Protein AF-A0A2P5N5Q7-F1 (afdb_monomer)

Secondary structure (DSSP, 8-state):
-EEEEE--SS-TTS-EEEEEE-TTS-EEEEEEEEGGG--B-TTSPBP-------GGGGT--HHHHHHTTTTTS---EE-

Nearest PDB structures (foldseek):
  8owu-assembly1_C  TM=3.050E-01  e=3.116E+00  Bacillus cereus BAG3X2-1
  8i9p-assembly1_LM  TM=2.781E-01  e=6.401E+00  Thermochaetoides thermophila DSM 1495

Sequence (79 aa):
MGLVVEQNKTDRLKPKILLILDSNQQPVQRRILDMAQNPRDSGGQLYRVKQIIRPQDHAIDLHQLYHEGAFTKAYPLVS

Radius of gyration: 12.38 Å; Cα contacts (8 Å, |Δi|>4): 113; chains: 1; bounding box: 28×24×31 Å

Structure (mmCIF, N/CA/C/O backbone):
data_AF-A0A2P5N5Q7-F1
#
_entry.id   AF-A0A2P5N5Q7-F1
#
loop_
_atom_site.group_PDB
_atom_site.id
_atom_site.type_symbol
_atom_site.label_atom_id
_atom_site.label_alt_id
_atom_site.label_comp_id
_atom_site.label_asym_id
_atom_site.label_entity_id
_atom_site.label_seq_id
_atom_site.pdbx_PDB_ins_code
_atom_site.Cartn_x
_atom_site.Cartn_y
_atom_site.Cartn_z
_atom_site.occupancy
_atom_site.B_iso_or_equiv
_atom_site.auth_seq_id
_atom_site.auth_comp_id
_atom_site.auth_asym_id
_atom_site.auth_atom_id
_atom_site.pdbx_PDB_model_num
ATOM 1 N N . MET A 1 1 ? -6.205 -0.932 -5.531 1.00 91.00 1 MET A N 1
ATOM 2 C CA . MET A 1 1 ? -5.360 -2.101 -5.175 1.00 91.00 1 MET A CA 1
ATOM 3 C C . MET A 1 1 ? -3.989 -1.637 -4.703 1.00 91.00 1 MET A C 1
ATOM 5 O O . MET A 1 1 ? -3.544 -0.565 -5.106 1.00 91.00 1 MET A O 1
ATOM 9 N N . GLY A 1 2 ? -3.321 -2.422 -3.858 1.00 93.50 2 GLY A N 1
ATOM 10 C CA . GLY A 1 2 ? -2.012 -2.068 -3.315 1.00 93.50 2 GLY A CA 1
ATOM 11 C C . GLY A 1 2 ? -1.129 -3.283 -3.052 1.00 93.50 2 GLY A C 1
ATOM 12 O O . GLY A 1 2 ? -1.623 -4.406 -2.974 1.00 93.50 2 GLY A O 1
ATOM 13 N N . LEU A 1 3 ? 0.169 -3.033 -2.920 1.00 93.38 3 LEU A N 1
ATOM 14 C CA . LEU A 1 3 ? 1.193 -4.029 -2.621 1.00 93.38 3 LEU A CA 1
ATOM 15 C C . LEU A 1 3 ? 1.593 -3.908 -1.158 1.00 93.38 3 LEU A C 1
ATOM 17 O O . LEU A 1 3 ? 1.858 -2.806 -0.680 1.00 93.38 3 LEU A O 1
ATOM 21 N N . VAL A 1 4 ? 1.671 -5.028 -0.449 1.00 92.75 4 VAL A N 1
ATOM 22 C CA . VAL A 1 4 ? 2.285 -5.046 0.881 1.00 92.75 4 VAL A CA 1
ATOM 23 C C . VAL A 1 4 ? 3.788 -4.846 0.704 1.00 92.75 4 VAL A C 1
ATOM 25 O O . VAL A 1 4 ? 4.430 -5.644 0.026 1.00 92.75 4 VAL A O 1
ATOM 28 N N . VAL A 1 5 ? 4.337 -3.779 1.287 1.00 91.44 5 VAL A N 1
ATOM 29 C CA . VAL A 1 5 ? 5.763 -3.422 1.142 1.00 91.44 5 VAL A CA 1
ATOM 30 C C . VAL A 1 5 ? 6.546 -3.535 2.444 1.00 91.44 5 VAL A C 1
ATOM 32 O O . VAL A 1 5 ? 7.755 -3.727 2.418 1.00 91.44 5 VAL A O 1
ATOM 35 N N . GLU A 1 6 ? 5.871 -3.454 3.591 1.00 90.75 6 GLU A N 1
ATOM 36 C CA . GLU A 1 6 ? 6.518 -3.559 4.897 1.00 90.75 6 GLU A CA 1
ATOM 37 C C . GLU A 1 6 ? 5.540 -4.134 5.926 1.00 90.75 6 GLU A C 1
ATOM 39 O O . GLU A 1 6 ? 4.357 -3.779 5.955 1.00 90.75 6 GLU A O 1
ATOM 44 N N . GLN A 1 7 ? 6.038 -4.994 6.813 1.00 91.25 7 GLN A N 1
ATOM 45 C CA . GLN A 1 7 ? 5.317 -5.343 8.033 1.00 91.25 7 GLN A CA 1
ATOM 46 C C . GLN A 1 7 ? 5.401 -4.169 9.010 1.00 91.25 7 GLN A C 1
ATOM 48 O O . GLN A 1 7 ? 6.488 -3.676 9.300 1.00 91.25 7 GLN A O 1
ATOM 53 N N . ASN A 1 8 ? 4.267 -3.746 9.564 1.00 88.81 8 ASN A N 1
ATOM 54 C CA . ASN A 1 8 ? 4.289 -2.732 10.606 1.00 88.81 8 ASN A CA 1
ATOM 55 C C . ASN A 1 8 ? 4.838 -3.339 11.911 1.00 88.81 8 ASN A C 1
ATOM 57 O O . ASN A 1 8 ? 4.428 -4.425 12.329 1.00 88.81 8 ASN A O 1
ATOM 61 N N . LYS A 1 9 ? 5.804 -2.649 12.531 1.00 87.56 9 LYS A N 1
ATOM 62 C CA . LYS A 1 9 ? 6.466 -3.094 13.769 1.00 87.56 9 LYS A CA 1
ATOM 63 C C . LYS A 1 9 ? 5.542 -3.027 14.985 1.00 87.56 9 LYS A C 1
ATOM 65 O O . LYS A 1 9 ? 5.722 -3.805 15.915 1.00 87.56 9 LYS A O 1
ATOM 70 N N . THR A 1 10 ? 4.581 -2.107 14.975 1.00 85.75 10 THR A N 1
ATOM 71 C CA . THR A 1 10 ? 3.665 -1.852 16.093 1.00 85.75 10 THR A CA 1
ATOM 72 C C . THR A 1 10 ? 2.454 -2.782 16.054 1.00 85.75 10 THR A C 1
ATOM 74 O O . THR A 1 10 ? 2.006 -3.239 17.100 1.00 85.75 10 THR A O 1
ATOM 77 N N . ASP A 1 11 ? 1.948 -3.105 14.860 1.00 90.50 11 ASP A N 1
ATOM 78 C CA . ASP A 1 11 ? 0.840 -4.046 14.669 1.00 90.50 11 ASP A CA 1
ATOM 79 C C . ASP A 1 11 ? 1.069 -4.893 13.410 1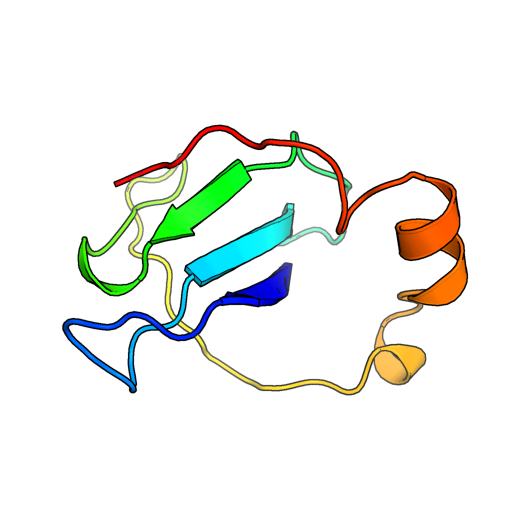.00 90.50 11 ASP A C 1
ATOM 81 O O . ASP A 1 11 ? 0.869 -4.451 12.277 1.00 90.50 11 ASP A O 1
ATOM 85 N N . ARG A 1 12 ? 1.474 -6.152 13.610 1.00 87.75 12 ARG A N 1
ATOM 86 C CA . ARG A 1 12 ? 1.838 -7.073 12.522 1.00 87.75 12 ARG A CA 1
ATOM 87 C C . ARG A 1 12 ? 0.677 -7.389 11.572 1.00 87.75 12 ARG A C 1
ATOM 89 O O . ARG A 1 12 ? 0.950 -7.834 10.457 1.00 87.75 12 ARG A O 1
ATOM 96 N N . LEU A 1 13 ? -0.575 -7.172 11.991 1.00 90.81 13 LEU A N 1
ATOM 97 C CA . LEU A 1 13 ? -1.779 -7.379 11.178 1.00 90.81 13 LEU A CA 1
ATOM 98 C C . LEU A 1 13 ? -2.159 -6.144 10.350 1.00 90.81 13 LEU A C 1
ATOM 100 O O . LEU A 1 13 ? -3.030 -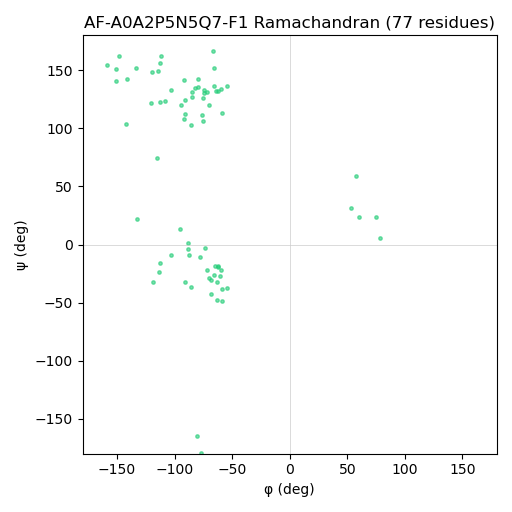6.232 9.483 1.00 90.81 13 LEU A O 1
ATOM 104 N N . LYS A 1 14 ? -1.500 -5.003 10.577 1.00 93.00 14 LYS A N 1
ATOM 105 C CA . LYS A 1 14 ? -1.739 -3.742 9.870 1.00 93.00 14 LYS A CA 1
ATOM 106 C C . LYS A 1 14 ? -0.504 -3.333 9.060 1.00 93.00 14 LYS A C 1
ATOM 108 O O . LYS A 1 14 ? 0.220 -2.430 9.467 1.00 93.00 14 LYS A O 1
ATOM 113 N N . PRO A 1 15 ? -0.230 -3.991 7.919 1.00 94.69 15 PRO A N 1
ATOM 114 C CA . PRO A 1 15 ? 0.973 -3.738 7.130 1.00 94.69 15 PRO A CA 1
ATOM 115 C C . PRO A 1 15 ? 0.991 -2.335 6.513 1.00 94.69 15 PRO A C 1
ATOM 117 O O . PRO A 1 15 ? -0.040 -1.673 6.404 1.00 94.69 15 PRO A O 1
ATOM 120 N N . LYS A 1 16 ? 2.154 -1.914 6.014 1.00 94.75 16 LYS A N 1
ATOM 121 C CA . LYS A 1 16 ? 2.244 -0.762 5.115 1.00 94.75 16 LYS A CA 1
ATOM 122 C C . LYS A 1 16 ? 1.990 -1.208 3.680 1.00 94.75 16 LYS A C 1
ATOM 124 O O . LYS A 1 16 ? 2.588 -2.180 3.206 1.00 94.75 16 LYS A O 1
ATOM 129 N N . ILE A 1 17 ? 1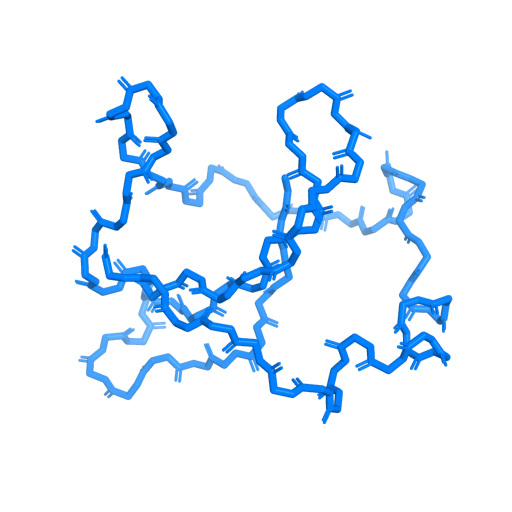.107 -0.490 2.992 1.00 94.88 17 ILE A N 1
ATOM 130 C CA . ILE A 1 17 ? 0.658 -0.837 1.643 1.00 94.88 17 ILE A CA 1
ATOM 131 C C . ILE A 1 17 ? 0.988 0.287 0.668 1.00 94.88 17 ILE A C 1
ATOM 133 O O . ILE A 1 17 ? 0.513 1.407 0.825 1.00 94.88 17 ILE A O 1
ATOM 137 N N . LEU A 1 18 ? 1.752 -0.022 -0.377 1.00 94.81 18 LEU A N 1
ATOM 138 C CA . LEU A 1 18 ? 1.943 0.863 -1.519 1.00 94.81 18 LEU A CA 1
ATOM 139 C C . LEU A 1 18 ? 0.697 0.815 -2.405 1.00 94.81 18 LEU A C 1
ATOM 141 O O . LEU A 1 18 ? 0.414 -0.205 -3.034 1.00 94.81 18 LEU A O 1
ATOM 145 N N . LEU A 1 19 ? -0.057 1.909 -2.462 1.00 94.25 19 LEU A N 1
ATOM 146 C CA . LEU A 1 19 ? -1.229 2.010 -3.327 1.00 94.25 19 LEU A CA 1
ATOM 147 C C . LEU A 1 19 ? -0.784 2.204 -4.786 1.00 94.25 19 LEU A C 1
ATOM 149 O O . LEU A 1 19 ? -0.009 3.117 -5.071 1.00 94.25 19 LEU 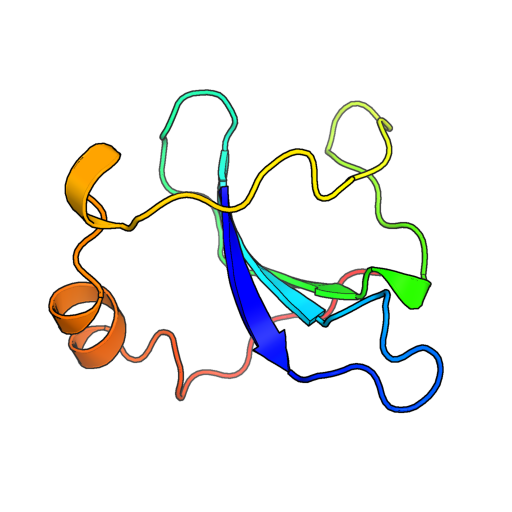A O 1
ATOM 153 N N . ILE A 1 20 ? -1.270 1.351 -5.694 1.00 92.81 20 ILE A N 1
ATOM 154 C CA . ILE A 1 20 ? -0.867 1.353 -7.115 1.00 92.81 20 ILE A CA 1
ATOM 155 C C . ILE A 1 20 ? -2.022 1.625 -8.078 1.00 92.81 20 ILE A C 1
ATOM 157 O O . ILE A 1 20 ? -1.811 2.273 -9.098 1.00 92.81 20 ILE A O 1
ATOM 161 N N . LEU A 1 21 ? -3.234 1.187 -7.731 1.00 90.94 21 LEU A N 1
ATOM 162 C CA . LEU A 1 21 ? -4.445 1.377 -8.530 1.00 90.94 21 LEU A CA 1
ATOM 163 C C . LEU A 1 21 ? -5.593 1.870 -7.642 1.00 90.94 21 LEU A C 1
ATOM 165 O O . LEU A 1 21 ? -5.644 1.518 -6.457 1.00 90.94 21 LEU A O 1
ATOM 169 N N . ASP A 1 22 ? -6.541 2.609 -8.204 1.00 89.81 22 ASP A N 1
ATOM 170 C CA . ASP A 1 22 ? -7.794 2.977 -7.539 1.00 89.81 22 ASP A CA 1
ATOM 171 C C . ASP A 1 22 ? -8.840 1.838 -7.593 1.00 89.81 22 ASP A C 1
ATOM 173 O O . ASP A 1 22 ? -8.512 0.669 -7.830 1.00 89.81 22 ASP A O 1
ATOM 177 N N . SER A 1 23 ? -10.104 2.160 -7.299 1.00 85.56 23 SER A N 1
ATOM 178 C CA . SER A 1 23 ? -11.242 1.238 -7.410 1.00 85.56 23 SER A CA 1
ATOM 179 C C . SER A 1 23 ? -11.642 0.916 -8.854 1.00 85.56 23 SER A C 1
ATOM 181 O O . SER A 1 23 ? -12.256 -0.119 -9.087 1.00 85.56 23 SER A O 1
ATOM 183 N N . ASN A 1 24 ? -11.285 1.774 -9.809 1.00 88.62 24 ASN A N 1
ATOM 184 C CA . ASN A 1 24 ? -11.582 1.655 -11.237 1.00 88.62 24 ASN A CA 1
ATOM 185 C C . ASN A 1 24 ? -10.424 1.014 -12.022 1.00 88.62 24 ASN A C 1
ATOM 187 O O . ASN A 1 24 ? -10.402 1.075 -13.251 1.00 88.62 24 ASN A O 1
ATOM 191 N N . GLN A 1 25 ? -9.458 0.413 -11.317 1.00 87.56 25 GLN A N 1
ATOM 192 C CA . GLN A 1 25 ? -8.240 -0.176 -11.883 1.00 87.56 25 GLN A CA 1
ATOM 193 C C . GLN A 1 25 ? -7.363 0.835 -12.637 1.00 87.56 25 GLN A C 1
ATOM 195 O O . GLN A 1 25 ? -6.558 0.450 -13.480 1.00 87.56 25 GLN A O 1
ATOM 200 N N . GLN A 1 26 ? -7.484 2.123 -12.311 1.00 90.38 26 GLN A N 1
ATOM 201 C CA . GLN A 1 26 ? -6.655 3.171 -12.892 1.00 90.38 26 GLN A CA 1
ATOM 202 C C . GLN A 1 26 ? -5.413 3.415 -12.029 1.00 90.38 26 GLN A C 1
ATOM 204 O O . GLN A 1 26 ? -5.516 3.391 -10.796 1.00 90.38 26 GLN A O 1
ATOM 209 N N . PRO A 1 27 ? -4.237 3.663 -12.637 1.00 89.81 27 PRO A N 1
ATOM 210 C CA . PRO A 1 27 ? -3.044 4.073 -11.908 1.00 89.81 27 PRO A CA 1
ATOM 211 C C . PRO A 1 27 ? -3.302 5.301 -11.041 1.00 89.81 27 PRO A C 1
ATOM 213 O O . PRO A 1 27 ? -3.905 6.278 -11.480 1.00 89.81 27 PRO A O 1
ATOM 216 N N . VAL A 1 28 ? -2.800 5.269 -9.809 1.00 91.25 28 VAL A N 1
ATOM 217 C CA . VAL A 1 28 ? -2.847 6.419 -8.897 1.00 91.25 28 VAL A CA 1
ATOM 218 C C . VAL A 1 28 ? -1.455 6.969 -8.646 1.00 91.25 28 VAL A C 1
ATOM 220 O O . VAL A 1 28 ? -0.448 6.278 -8.821 1.00 91.25 28 VAL A O 1
ATOM 223 N N . GLN A 1 29 ? -1.393 8.202 -8.143 1.00 90.88 29 GLN A N 1
ATOM 224 C CA . GLN A 1 29 ? -0.168 8.694 -7.530 1.00 90.88 29 GLN A CA 1
ATOM 225 C C . GLN A 1 29 ? 0.205 7.779 -6.357 1.00 90.88 29 GLN A C 1
ATOM 227 O O . GLN A 1 29 ? -0.510 7.688 -5.354 1.00 90.88 29 GLN A O 1
ATOM 232 N N . ARG A 1 30 ? 1.328 7.079 -6.520 1.00 93.00 30 ARG A N 1
ATOM 233 C CA . ARG A 1 30 ? 1.810 6.079 -5.570 1.00 93.00 30 ARG A CA 1
ATOM 234 C C . ARG A 1 30 ? 2.118 6.722 -4.219 1.00 93.00 30 ARG A C 1
ATOM 236 O O . ARG A 1 30 ? 2.800 7.743 -4.139 1.00 93.00 30 ARG A O 1
ATOM 243 N N . ARG A 1 31 ? 1.622 6.089 -3.161 1.00 94.00 31 ARG A N 1
ATOM 244 C CA . ARG A 1 31 ? 1.797 6.492 -1.761 1.00 94.00 31 ARG A CA 1
ATOM 245 C C . ARG A 1 31 ? 1.749 5.267 -0.863 1.00 94.00 31 ARG A C 1
ATOM 247 O O . ARG A 1 31 ? 1.076 4.290 -1.202 1.00 94.00 31 ARG A O 1
ATOM 254 N N . ILE A 1 32 ? 2.435 5.330 0.270 1.00 95.12 32 ILE A N 1
ATOM 255 C CA . ILE A 1 32 ? 2.379 4.275 1.278 1.00 95.12 32 ILE A CA 1
ATOM 256 C C . ILE A 1 32 ? 1.269 4.618 2.260 1.00 95.12 32 ILE A C 1
ATOM 258 O O . ILE A 1 32 ? 1.261 5.687 2.861 1.00 95.12 32 ILE A O 1
ATOM 262 N N . LEU A 1 33 ? 0.339 3.690 2.420 1.00 95.00 33 LEU A N 1
ATOM 263 C CA . LEU A 1 33 ? -0.693 3.733 3.435 1.00 95.00 33 LEU A CA 1
ATOM 264 C C . LEU A 1 33 ? -0.206 2.942 4.648 1.00 95.00 33 LEU A C 1
ATOM 266 O O . LEU A 1 33 ? 0.050 1.739 4.531 1.00 95.00 33 LEU A O 1
ATOM 270 N N . ASP A 1 34 ? -0.095 3.592 5.803 1.00 94.50 34 ASP A N 1
ATOM 271 C CA . ASP A 1 34 ? 0.140 2.882 7.058 1.00 94.50 34 ASP A CA 1
ATOM 272 C C . ASP A 1 34 ? -1.196 2.421 7.644 1.00 94.50 34 ASP A C 1
ATOM 274 O O . ASP A 1 34 ? -1.928 3.207 8.240 1.00 94.50 34 ASP A O 1
ATOM 278 N N . MET A 1 35 ? -1.528 1.134 7.502 1.00 94.44 35 MET A N 1
ATOM 279 C CA . MET A 1 35 ? -2.806 0.611 7.995 1.00 94.44 35 MET A CA 1
ATOM 280 C C . MET A 1 35 ? -2.982 0.786 9.512 1.00 94.44 35 MET A C 1
ATOM 282 O O . MET A 1 35 ? -4.123 0.807 9.977 1.00 94.44 35 MET A O 1
ATOM 286 N N . ALA A 1 36 ? -1.901 0.948 10.290 1.00 93.62 36 ALA A N 1
ATOM 287 C CA . ALA A 1 36 ? -1.981 1.187 11.732 1.00 93.62 36 ALA A CA 1
ATOM 288 C C . ALA A 1 36 ? -2.631 2.529 12.086 1.00 93.62 36 ALA A C 1
ATOM 290 O O . ALA A 1 36 ? -3.257 2.631 13.142 1.00 93.62 36 ALA A O 1
ATOM 291 N N . GLN A 1 37 ? -2.551 3.512 11.187 1.00 94.12 37 GLN A N 1
ATOM 292 C CA . GLN A 1 37 ? -3.088 4.860 11.383 1.00 94.12 37 GLN A CA 1
ATOM 293 C C . GLN A 1 37 ? -4.555 5.007 10.945 1.00 94.12 37 GLN A C 1
ATOM 295 O O . GLN A 1 37 ? -5.192 6.016 11.229 1.00 94.12 37 GLN A O 1
ATOM 300 N N . ASN A 1 38 ? -5.147 3.953 10.370 1.00 93.38 38 ASN A N 1
ATOM 301 C CA . ASN A 1 38 ? -6.503 3.955 9.810 1.00 93.38 38 ASN A CA 1
ATOM 302 C C . ASN A 1 38 ? -6.690 5.026 8.705 1.00 93.38 38 ASN A C 1
ATOM 304 O O . ASN A 1 38 ? -7.585 5.872 8.814 1.00 93.38 38 ASN A O 1
ATOM 308 N N . PRO A 1 39 ? -5.896 4.967 7.618 1.00 94.31 39 PRO A N 1
ATOM 309 C CA . PRO A 1 39 ? -5.931 5.966 6.561 1.00 94.31 39 PRO A CA 1
ATOM 310 C C . PRO A 1 39 ? -7.270 5.940 5.824 1.00 94.31 39 PRO A C 1
ATOM 312 O O . PRO A 1 39 ? -7.925 4.896 5.699 1.00 94.31 39 PRO A O 1
ATOM 315 N N . ARG A 1 40 ? -7.661 7.096 5.286 1.00 93.50 40 ARG A N 1
ATOM 316 C CA . ARG A 1 40 ? -8.917 7.294 4.546 1.00 93.50 40 ARG A CA 1
ATOM 317 C C . ARG A 1 40 ? -8.664 7.631 3.084 1.00 93.50 40 ARG A C 1
ATOM 319 O O . ARG A 1 40 ? -7.643 8.222 2.736 1.00 93.50 40 ARG A O 1
ATOM 326 N N . ASP A 1 41 ? -9.586 7.234 2.219 1.00 89.81 41 ASP A N 1
ATOM 327 C CA . ASP A 1 41 ? -9.598 7.656 0.823 1.00 89.81 41 ASP A CA 1
ATOM 328 C C . ASP A 1 41 ? -10.120 9.095 0.661 1.00 89.81 41 ASP A C 1
ATOM 330 O O . ASP A 1 41 ? -10.443 9.780 1.633 1.00 89.81 41 ASP A O 1
ATOM 334 N N . SER A 1 42 ? -10.190 9.568 -0.585 1.00 86.00 42 SER A N 1
ATOM 335 C CA . SER A 1 42 ? -10.685 10.912 -0.906 1.00 86.00 42 SER A CA 1
ATOM 336 C C . SER A 1 42 ? -12.164 11.122 -0.567 1.00 86.00 42 SER A C 1
ATOM 338 O O . SER A 1 42 ? -12.591 12.265 -0.454 1.00 86.00 42 SER A O 1
ATOM 340 N N . GLY A 1 43 ? -12.942 10.050 -0.399 1.00 88.88 43 GLY A N 1
ATOM 341 C CA . GLY A 1 43 ? -14.326 10.098 0.070 1.00 88.88 43 GLY A CA 1
ATOM 342 C C . GLY A 1 43 ? -14.451 10.039 1.595 1.00 88.88 43 GLY A C 1
ATOM 343 O O . GLY A 1 43 ? -15.564 10.015 2.115 1.00 88.88 43 GLY A O 1
ATOM 344 N N . GLY A 1 44 ? -13.335 9.988 2.330 1.00 91.88 44 GLY A N 1
ATOM 345 C CA . GLY A 1 44 ? -13.324 9.842 3.783 1.00 91.88 44 GLY A CA 1
ATOM 346 C C . GLY A 1 44 ? -13.577 8.410 4.264 1.00 91.88 44 GLY A C 1
ATOM 347 O O . GLY A 1 44 ? -13.671 8.182 5.476 1.00 91.88 44 GLY A O 1
ATOM 348 N N . GLN A 1 45 ? -13.659 7.428 3.365 1.00 92.94 45 GLN A N 1
ATOM 349 C CA . GLN A 1 45 ? -13.860 6.028 3.716 1.00 92.94 45 GLN A CA 1
ATOM 350 C C . GLN A 1 45 ? -12.532 5.406 4.159 1.00 92.94 45 GLN A C 1
ATOM 352 O O . GLN A 1 45 ? -11.492 5.599 3.537 1.00 92.94 45 GLN A O 1
ATOM 357 N N . LEU A 1 46 ? -12.559 4.632 5.245 1.00 93.75 46 LEU A N 1
ATOM 358 C CA . LEU A 1 46 ? -11.373 3.925 5.733 1.00 93.75 46 LEU A CA 1
ATOM 359 C C . LEU A 1 46 ? -10.886 2.882 4.724 1.00 93.75 46 LEU A C 1
ATOM 361 O O . LEU A 1 46 ? -11.663 2.019 4.296 1.00 93.75 46 LEU A O 1
ATOM 365 N N . TYR A 1 47 ? -9.584 2.889 4.444 1.00 93.31 47 TYR A N 1
ATOM 366 C CA . TYR A 1 47 ? -8.944 1.781 3.749 1.00 93.31 47 TYR A CA 1
ATOM 367 C C . TYR A 1 47 ? -8.986 0.522 4.618 1.00 93.31 47 TYR A C 1
ATOM 369 O O . TYR A 1 47 ? -8.729 0.550 5.822 1.00 93.31 47 TYR A O 1
ATOM 377 N N . ARG A 1 48 ? -9.317 -0.609 3.990 1.00 91.81 48 ARG A N 1
ATOM 378 C CA . ARG A 1 48 ? -9.309 -1.938 4.609 1.00 91.81 48 ARG A CA 1
ATOM 379 C C . ARG A 1 48 ? -8.786 -2.963 3.614 1.00 91.81 48 ARG A C 1
ATOM 381 O O . ARG A 1 48 ? -9.129 -2.910 2.432 1.00 91.81 48 ARG A O 1
ATOM 388 N N . VAL A 1 49 ? -8.017 -3.931 4.103 1.00 90.88 49 VAL A N 1
ATOM 389 C CA . VAL A 1 49 ? -7.652 -5.117 3.321 1.00 90.88 49 VAL A CA 1
ATOM 390 C C . VAL A 1 49 ? -8.878 -6.026 3.259 1.00 90.88 49 VAL A C 1
ATOM 392 O O . VAL A 1 49 ? -9.260 -6.622 4.260 1.00 90.88 49 VAL A O 1
ATOM 395 N N . LYS A 1 50 ? -9.540 -6.077 2.098 1.00 90.94 50 LYS A N 1
ATOM 396 C CA . LYS A 1 50 ? -10.738 -6.911 1.889 1.00 90.94 50 LYS A CA 1
ATOM 397 C C . LYS A 1 50 ? -10.410 -8.310 1.372 1.00 90.94 50 LYS A C 1
ATOM 399 O O . LYS A 1 50 ? -11.139 -9.248 1.657 1.00 90.94 50 LYS A O 1
ATOM 404 N N . GLN A 1 51 ? -9.346 -8.428 0.586 1.00 91.31 51 GLN A N 1
ATOM 405 C CA . GLN A 1 51 ? -8.943 -9.668 -0.066 1.00 91.31 51 GLN A CA 1
ATOM 406 C C . GLN A 1 51 ? -7.463 -9.619 -0.436 1.00 91.31 51 GLN A C 1
ATOM 408 O O . GLN A 1 51 ? -6.906 -8.538 -0.647 1.00 91.31 51 GLN A O 1
ATOM 413 N N . ILE A 1 52 ? -6.858 -10.799 -0.542 1.00 91.06 52 ILE A N 1
ATOM 414 C CA . ILE A 1 52 ? -5.533 -11.001 -1.123 1.00 91.06 52 ILE A CA 1
ATOM 415 C C . ILE A 1 52 ? -5.758 -11.690 -2.466 1.00 91.06 52 ILE A C 1
ATOM 417 O O . ILE A 1 52 ? -6.399 -12.737 -2.519 1.00 91.06 52 ILE A O 1
ATOM 421 N N . ILE A 1 53 ? -5.257 -11.083 -3.536 1.00 90.00 53 ILE A N 1
ATOM 422 C CA . ILE A 1 53 ? -5.422 -11.558 -4.914 1.00 90.00 53 ILE A CA 1
ATOM 423 C C . ILE A 1 53 ? -4.079 -12.006 -5.481 1.00 90.00 53 ILE A C 1
ATOM 425 O O . ILE A 1 53 ? -3.026 -11.539 -5.037 1.00 90.00 53 ILE A O 1
ATOM 429 N N . ARG A 1 54 ? -4.107 -12.887 -6.485 1.00 87.69 54 ARG A N 1
ATOM 430 C CA . ARG A 1 54 ? -2.910 -13.183 -7.272 1.00 87.69 54 ARG A CA 1
ATOM 431 C C . ARG A 1 54 ? -2.752 -12.099 -8.344 1.00 87.69 54 ARG A C 1
ATOM 433 O O . ARG A 1 54 ? -3.741 -11.768 -8.996 1.00 87.69 5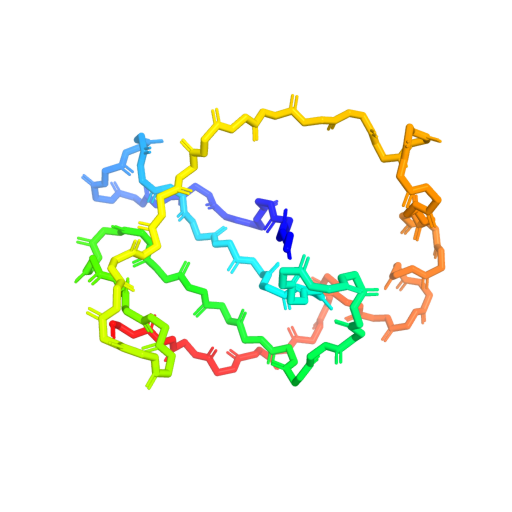4 ARG A O 1
ATOM 440 N N . PRO A 1 55 ? -1.545 -11.549 -8.562 1.00 86.06 55 PRO A N 1
ATOM 441 C CA . PRO A 1 55 ? -1.329 -10.488 -9.552 1.00 86.06 55 PRO A CA 1
ATOM 442 C C . PRO A 1 55 ? -1.814 -10.858 -10.962 1.00 86.06 55 PRO A C 1
ATOM 444 O O . PRO A 1 55 ? -2.406 -10.024 -11.649 1.00 86.06 55 PRO A O 1
ATOM 447 N N . GLN A 1 56 ? -1.632 -12.127 -11.351 1.00 82.56 56 GLN A N 1
ATOM 448 C CA . GLN A 1 56 ? -2.048 -12.653 -12.655 1.00 82.56 56 GLN A CA 1
ATOM 449 C C . GLN A 1 56 ? -3.558 -12.553 -12.925 1.00 82.56 56 GLN A C 1
ATOM 451 O O . GLN A 1 56 ? -3.950 -12.427 -14.080 1.00 82.56 56 GLN A O 1
ATOM 456 N N . ASP A 1 57 ? -4.396 -12.547 -11.884 1.00 86.25 57 ASP A N 1
ATOM 457 C CA . ASP A 1 57 ? -5.856 -12.507 -12.031 1.00 86.25 57 ASP A CA 1
ATOM 458 C C . ASP A 1 57 ? -6.357 -11.084 -12.356 1.00 86.25 57 ASP A C 1
ATOM 460 O O . ASP A 1 57 ? -7.519 -10.890 -12.703 1.00 86.25 57 ASP A O 1
ATOM 464 N N . HIS A 1 58 ? -5.479 -10.078 -12.249 1.00 82.44 58 HIS A N 1
ATOM 465 C CA . HIS A 1 58 ? -5.804 -8.656 -12.392 1.00 82.44 58 HIS A CA 1
ATOM 466 C C . HIS A 1 58 ? -4.836 -7.895 -13.312 1.00 82.44 58 HIS A C 1
ATOM 468 O O . HIS A 1 58 ? -4.725 -6.676 -13.206 1.00 82.44 58 HIS A O 1
ATOM 474 N N . ALA A 1 59 ? -4.127 -8.601 -14.202 1.00 83.81 59 ALA A N 1
ATOM 475 C CA . ALA A 1 59 ? -3.160 -8.014 -15.137 1.00 83.81 59 ALA A CA 1
ATOM 476 C C . ALA A 1 59 ? -2.090 -7.124 -14.460 1.00 83.81 59 ALA A C 1
ATOM 478 O O . ALA A 1 59 ? -1.607 -6.156 -15.046 1.00 83.81 59 ALA A O 1
ATOM 479 N N . ILE A 1 60 ? -1.713 -7.442 -13.215 1.00 87.12 60 ILE A N 1
ATOM 480 C CA . ILE A 1 60 ? -0.640 -6.745 -12.498 1.00 87.12 60 ILE A CA 1
ATOM 481 C C . ILE A 1 60 ? 0.677 -7.471 -12.776 1.00 87.12 60 ILE A C 1
ATOM 483 O O . ILE A 1 60 ? 0.887 -8.587 -12.297 1.00 87.12 60 ILE A O 1
ATOM 487 N N . ASP A 1 61 ? 1.583 -6.813 -13.496 1.00 88.69 61 ASP A N 1
ATOM 488 C CA . ASP A 1 61 ? 2.939 -7.309 -13.733 1.00 88.69 61 ASP A CA 1
ATOM 489 C C . ASP A 1 61 ? 3.912 -6.783 -12.660 1.00 88.69 61 ASP A C 1
ATOM 491 O O . ASP A 1 61 ? 4.284 -5.604 -12.619 1.00 88.69 61 ASP A O 1
ATOM 495 N N . LEU A 1 62 ? 4.342 -7.679 -11.766 1.00 87.69 62 LEU A N 1
ATOM 496 C CA . LEU A 1 62 ? 5.315 -7.355 -10.720 1.00 87.69 62 LEU A CA 1
ATOM 497 C C . LEU A 1 62 ? 6.718 -7.070 -11.278 1.00 87.69 62 LEU A C 1
ATOM 499 O O . LEU A 1 62 ? 7.444 -6.267 -10.687 1.00 87.69 62 LEU A O 1
ATOM 503 N N . HIS A 1 63 ? 7.106 -7.687 -12.399 1.00 90.19 63 HIS A N 1
ATOM 504 C CA . HIS A 1 63 ? 8.384 -7.408 -13.050 1.00 90.19 63 HIS A CA 1
ATOM 505 C C . HIS A 1 63 ? 8.391 -5.999 -13.630 1.00 90.19 63 HIS A C 1
ATOM 507 O O . HIS A 1 63 ? 9.374 -5.282 -13.444 1.00 90.19 63 HIS A O 1
ATOM 513 N N . GLN A 1 64 ? 7.302 -5.570 -14.270 1.00 90.38 64 GLN A N 1
ATOM 514 C CA . GLN A 1 64 ? 7.185 -4.195 -14.756 1.00 90.38 64 GLN A CA 1
ATOM 515 C C . GLN A 1 64 ? 7.315 -3.191 -13.601 1.00 90.38 64 GLN A C 1
ATOM 517 O O . GLN A 1 64 ? 8.130 -2.270 -13.659 1.00 90.38 64 GLN A O 1
ATOM 522 N N . LEU A 1 65 ? 6.579 -3.408 -1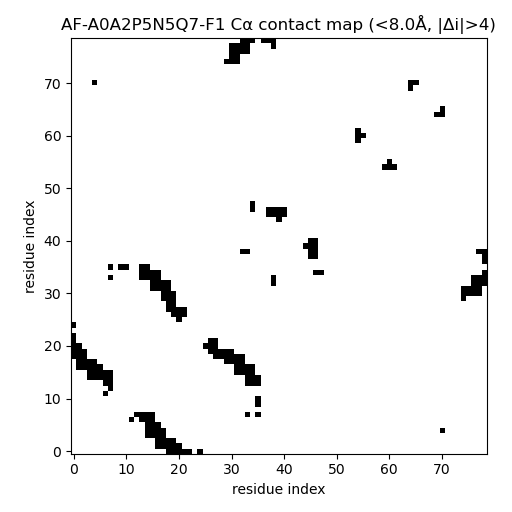2.508 1.00 88.62 65 LEU A N 1
ATOM 523 C CA . LEU A 1 65 ? 6.643 -2.551 -11.320 1.00 88.62 65 LEU A CA 1
ATOM 524 C C . LEU A 1 65 ? 8.055 -2.486 -10.721 1.00 88.62 65 LEU A C 1
ATOM 526 O O . LEU A 1 65 ? 8.499 -1.418 -10.291 1.00 88.62 65 LEU A O 1
ATOM 530 N N . TYR A 1 66 ? 8.778 -3.606 -10.719 1.00 88.00 66 TYR A N 1
ATOM 531 C CA . TYR A 1 66 ? 10.170 -3.647 -10.287 1.00 88.00 66 TYR A CA 1
ATOM 532 C C . TYR A 1 66 ? 11.080 -2.793 -11.178 1.00 88.00 66 TYR A C 1
ATOM 534 O O . TYR A 1 66 ? 11.824 -1.965 -10.652 1.00 88.00 66 TYR A O 1
ATOM 542 N N . HIS A 1 67 ? 10.979 -2.923 -12.505 1.00 90.62 67 HIS A N 1
ATOM 543 C CA . HIS A 1 67 ? 11.774 -2.127 -13.451 1.00 90.62 67 HIS A CA 1
ATOM 544 C C . HIS A 1 67 ? 11.472 -0.626 -13.359 1.00 90.62 67 HIS A C 1
ATOM 546 O O . HIS A 1 67 ? 12.367 0.203 -13.504 1.00 90.62 67 HIS A O 1
ATOM 552 N N . GLU A 1 68 ? 10.234 -0.255 -13.034 1.00 88.06 6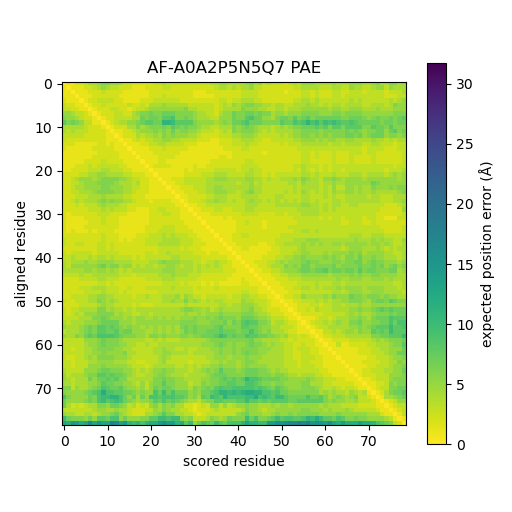8 GLU A N 1
ATOM 553 C CA . GLU A 1 68 ? 9.850 1.135 -12.767 1.00 88.06 68 GLU A CA 1
ATOM 554 C C . GLU A 1 68 ? 10.362 1.669 -11.412 1.00 88.06 68 GLU A C 1
ATOM 556 O O . GLU A 1 68 ? 10.135 2.838 -11.068 1.00 88.06 68 GLU A O 1
ATOM 561 N N . GLY A 1 69 ? 11.033 0.830 -10.618 1.00 85.31 69 GLY A N 1
ATOM 562 C CA . GLY A 1 69 ? 11.567 1.164 -9.301 1.00 85.31 69 GLY A CA 1
ATOM 563 C C . GLY A 1 69 ? 10.500 1.262 -8.212 1.00 85.31 69 GLY A C 1
ATOM 564 O O . GLY A 1 69 ? 10.710 1.952 -7.216 1.00 85.31 69 GLY A O 1
ATOM 565 N N . ALA A 1 70 ? 9.343 0.609 -8.374 1.00 85.00 70 ALA A N 1
ATOM 566 C CA . ALA A 1 70 ? 8.235 0.711 -7.421 1.00 85.00 70 ALA A CA 1
ATOM 567 C C . ALA A 1 70 ? 8.569 0.188 -6.011 1.00 85.00 70 ALA A C 1
ATOM 569 O O . ALA A 1 70 ? 7.889 0.543 -5.056 1.00 85.00 70 ALA A O 1
ATOM 570 N N . PHE A 1 71 ? 9.617 -0.625 -5.866 1.00 81.50 71 PHE A N 1
ATOM 571 C CA . PHE A 1 71 ? 10.062 -1.165 -4.576 1.00 81.50 71 PHE A CA 1
ATOM 572 C C . PHE A 1 71 ? 11.309 -0.469 -4.013 1.00 81.50 71 PHE A C 1
ATOM 574 O O . PHE A 1 71 ? 11.688 -0.724 -2.876 1.00 81.50 71 PHE A O 1
ATOM 581 N N . THR A 1 72 ? 11.958 0.393 -4.800 1.00 80.00 72 THR A N 1
ATOM 582 C CA . THR A 1 72 ? 13.216 1.066 -4.431 1.00 80.00 72 THR A CA 1
ATOM 583 C C . THR A 1 72 ? 13.049 2.573 -4.236 1.00 80.00 72 THR A C 1
ATOM 585 O O . THR A 1 72 ? 13.905 3.215 -3.630 1.00 80.00 72 THR A O 1
ATOM 588 N N . LYS A 1 73 ? 11.945 3.152 -4.721 1.00 84.12 73 LYS A N 1
ATOM 589 C CA . LYS A 1 73 ? 11.607 4.569 -4.552 1.00 84.12 73 LYS A CA 1
ATOM 590 C C . LYS A 1 73 ? 11.020 4.852 -3.169 1.00 84.12 73 LYS A C 1
ATOM 592 O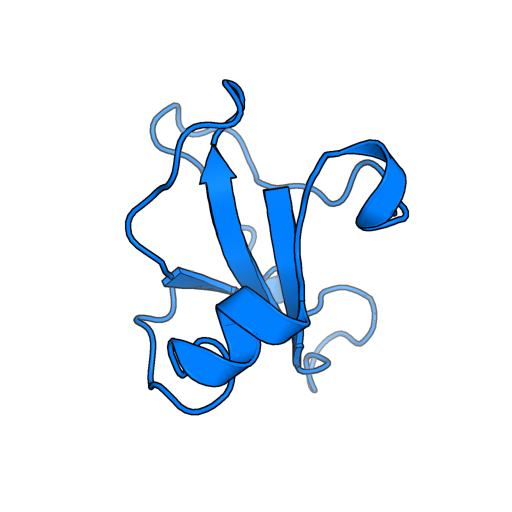 O . LYS A 1 73 ? 10.214 4.084 -2.648 1.00 84.12 73 LYS A O 1
ATOM 597 N N . ALA A 1 74 ? 11.371 6.011 -2.614 1.00 86.00 74 ALA A N 1
ATOM 598 C CA . ALA A 1 74 ? 10.687 6.560 -1.451 1.00 86.00 74 ALA A CA 1
ATOM 599 C C . ALA A 1 74 ? 9.320 7.121 -1.872 1.00 86.00 74 ALA A C 1
ATOM 601 O O . ALA A 1 74 ? 9.218 7.859 -2.853 1.00 86.00 74 ALA A O 1
ATOM 602 N N . TYR A 1 75 ? 8.279 6.784 -1.115 1.00 89.88 75 TYR A N 1
ATOM 603 C CA . TYR A 1 75 ? 6.918 7.266 -1.335 1.00 89.88 75 TYR A CA 1
ATOM 604 C C . TYR A 1 75 ? 6.425 8.033 -0.112 1.00 89.88 75 TYR A C 1
ATOM 606 O O . TYR A 1 75 ? 6.805 7.685 1.010 1.00 89.88 75 TYR A O 1
ATOM 614 N N . PRO A 1 76 ? 5.559 9.045 -0.300 1.00 88.31 76 PRO A N 1
ATOM 615 C CA . PRO A 1 76 ? 4.959 9.742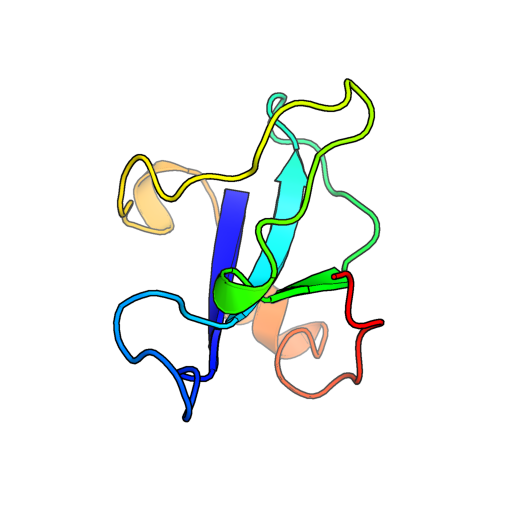 0.823 1.00 88.31 76 PRO A CA 1
ATOM 616 C C . PRO A 1 76 ? 4.158 8.757 1.679 1.00 88.31 76 PRO A C 1
ATOM 618 O O . PRO A 1 76 ? 3.395 7.937 1.153 1.00 88.31 76 PRO A O 1
ATOM 621 N N . LEU A 1 77 ? 4.354 8.846 2.993 1.00 86.19 77 LEU A N 1
ATOM 622 C CA . LEU A 1 77 ? 3.589 8.102 3.984 1.00 86.19 77 LEU A CA 1
ATOM 623 C C . LEU A 1 77 ? 2.303 8.869 4.284 1.00 86.19 77 LEU A C 1
ATOM 625 O O . LEU A 1 77 ? 2.355 10.055 4.605 1.00 86.19 77 LEU A O 1
ATOM 629 N N . VAL A 1 78 ? 1.164 8.194 4.176 1.00 84.19 78 VAL A N 1
ATOM 630 C CA . VAL A 1 78 ? -0.142 8.750 4.525 1.00 84.19 78 VAL A CA 1
ATOM 631 C C . VAL A 1 78 ? -0.688 8.013 5.738 1.00 84.19 78 VAL A C 1
ATOM 633 O O . VAL A 1 78 ? -0.814 6.781 5.721 1.00 84.19 78 VAL A O 1
ATOM 636 N N . SER A 1 79 ? -0.972 8.810 6.767 1.00 73.31 79 SER A N 1
ATOM 637 C CA . SER A 1 79 ? -1.602 8.432 8.031 1.00 73.31 79 SER A CA 1
ATOM 638 C C . SER A 1 79 ? -3.120 8.468 7.916 1.00 73.31 79 SER A C 1
ATOM 640 O O . SER A 1 79 ? -3.639 9.439 7.318 1.00 73.31 79 SER A O 1
#

pLDDT: mean 89.73, std 4.03, range [73.31, 95.12]

Foldseek 3Di:
DWDFQAQDPVDRVFGWTFDAADPVRHGDQTAIERSVVQFADPVRHTDDDPDDDDCVVNVRDPVVCVVVVVNPDDHHYTD

Solvent-accessible surface area (backbone atoms only — not comparable to full-atom values): 4886 Å² total; per-residue (Å²): 75,64,44,83,76,42,76,31,88,90,41,74,90,28,37,28,28,37,37,48,29,45,96,83,72,42,80,48,87,63,30,29,38,36,46,76,60,58,24,56,49,97,85,67,49,68,67,74,92,86,77,88,80,62,47,79,84,69,79,48,58,66,67,60,41,49,76,74,34,67,84,76,57,88,58,60,79,42,88

Mean predicted aligned error: 3.79 Å